Protein AF-A0A7X6Z375-F1 (afdb_monomer_lite)

Radius of gyration: 17.48 Å; chains: 1; bounding box: 48×24×53 Å

Structure (mmCIF, N/CA/C/O backbone):
data_AF-A0A7X6Z375-F1
#
_entry.id   AF-A0A7X6Z375-F1
#
loop_
_atom_site.group_PDB
_atom_site.id
_atom_site.type_symbol
_atom_site.label_atom_id
_atom_site.label_alt_id
_atom_site.label_comp_id
_atom_site.label_asym_id
_atom_site.label_entity_id
_atom_site.label_seq_id
_atom_site.pdbx_PDB_ins_code
_atom_site.Cartn_x
_atom_site.Cartn_y
_atom_site.Cartn_z
_atom_site.occupancy
_atom_site.B_iso_or_equiv
_atom_site.auth_seq_id
_atom_site.auth_comp_id
_atom_site.auth_asym_id
_atom_site.auth_atom_id
_atom_site.pdbx_PDB_model_num
ATOM 1 N N . MET A 1 1 ? -24.474 5.995 15.212 1.00 59.81 1 MET A N 1
ATOM 2 C CA . MET A 1 1 ? -23.242 5.516 15.889 1.00 59.81 1 MET A CA 1
ATOM 3 C C . MET A 1 1 ? -22.276 4.821 14.920 1.00 59.81 1 MET A C 1
ATOM 5 O O . MET A 1 1 ? -21.100 5.156 14.959 1.00 59.81 1 MET A O 1
ATOM 9 N N . MET A 1 2 ? -22.749 3.953 14.006 1.00 62.31 2 MET A N 1
ATOM 10 C CA . MET A 1 2 ? -21.918 3.334 12.947 1.00 62.31 2 MET A CA 1
ATOM 11 C C . MET A 1 2 ? -21.184 4.349 12.057 1.00 62.31 2 MET A C 1
ATOM 13 O O . MET A 1 2 ? -19.976 4.243 11.913 1.00 62.31 2 MET A O 1
ATOM 17 N N . ILE A 1 3 ? -21.865 5.391 11.561 1.00 68.62 3 ILE A N 1
ATOM 18 C CA . ILE A 1 3 ? -21.264 6.395 10.653 1.00 68.62 3 ILE A CA 1
ATOM 19 C C . ILE A 1 3 ? -20.006 7.053 11.254 1.00 68.62 3 ILE A C 1
ATOM 21 O O . ILE A 1 3 ? -18.997 7.201 10.571 1.00 68.62 3 ILE A O 1
ATOM 25 N N . LYS A 1 4 ? -20.023 7.389 12.554 1.00 72.31 4 LYS A N 1
ATOM 26 C CA . LYS A 1 4 ? -18.857 7.975 13.243 1.00 72.31 4 LYS A CA 1
ATOM 27 C C . LYS A 1 4 ? -17.687 6.986 13.342 1.00 72.31 4 LYS A C 1
ATOM 29 O O . LYS A 1 4 ? -16.537 7.388 13.190 1.00 72.31 4 LYS A O 1
ATOM 34 N N . LYS A 1 5 ? -17.9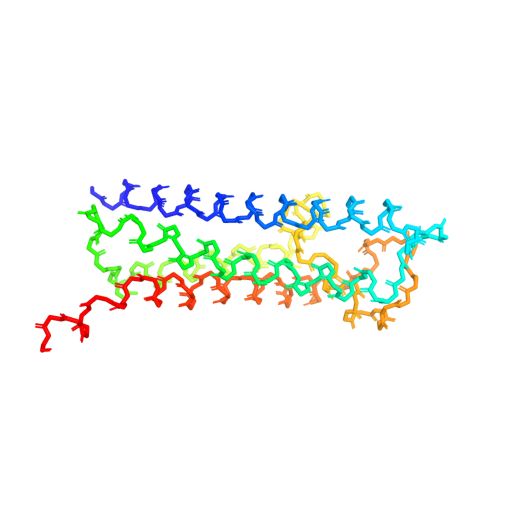72 5.698 13.569 1.00 70.56 5 LYS A N 1
ATOM 35 C CA . LYS A 1 5 ? -16.949 4.641 13.635 1.00 70.56 5 LYS A CA 1
ATOM 36 C C . LYS A 1 5 ? -16.324 4.381 12.266 1.00 70.56 5 LYS A C 1
ATOM 38 O O . LYS A 1 5 ? -15.102 4.354 12.166 1.00 70.56 5 LYS A O 1
ATOM 43 N N . THR A 1 6 ? -17.148 4.266 11.225 1.00 71.12 6 THR A N 1
ATOM 44 C CA . THR A 1 6 ? -16.693 4.095 9.839 1.00 71.12 6 THR A CA 1
ATOM 45 C C . THR A 1 6 ? -15.859 5.290 9.383 1.00 71.12 6 THR A C 1
ATOM 47 O O . THR A 1 6 ? -14.773 5.099 8.850 1.00 71.12 6 THR A O 1
ATOM 50 N N . GLY A 1 7 ? -16.298 6.520 9.677 1.00 75.25 7 GLY A N 1
ATOM 51 C CA . GLY A 1 7 ? -15.524 7.729 9.379 1.00 75.25 7 GLY A CA 1
ATOM 52 C C . GLY A 1 7 ? -14.178 7.776 10.111 1.00 75.25 7 GLY A C 1
ATOM 53 O O . GLY A 1 7 ? -13.158 8.082 9.505 1.00 75.25 7 GLY A O 1
ATOM 54 N N . SER A 1 8 ? -14.141 7.401 11.395 1.00 80.00 8 SER A N 1
ATOM 55 C CA . SER A 1 8 ? -12.889 7.314 12.164 1.00 80.00 8 SER A CA 1
ATOM 56 C C . SER A 1 8 ? -11.926 6.267 11.595 1.00 80.00 8 SER A C 1
ATOM 58 O O . SER A 1 8 ? -10.723 6.515 11.520 1.00 80.00 8 SER A O 1
ATOM 60 N N . PHE A 1 9 ? -12.443 5.114 11.164 1.00 77.88 9 PHE A N 1
ATOM 61 C CA . PHE A 1 9 ? -11.644 4.087 10.499 1.00 77.88 9 PHE A CA 1
ATOM 62 C C . PHE A 1 9 ? -11.062 4.608 9.181 1.00 77.88 9 PHE A C 1
ATOM 64 O O . PHE A 1 9 ? -9.859 4.503 8.965 1.00 77.88 9 PHE A O 1
ATOM 71 N N . LEU A 1 10 ? -11.896 5.214 8.333 1.00 81.00 10 LEU A N 1
ATOM 72 C CA . LEU A 1 10 ? -11.496 5.720 7.020 1.00 81.00 10 LEU A CA 1
ATOM 73 C C . LEU A 1 10 ? -10.451 6.839 7.140 1.00 81.00 10 LEU A C 1
ATOM 75 O O . LEU A 1 10 ? -9.456 6.838 6.423 1.00 81.00 10 LEU A O 1
ATOM 79 N N . MET A 1 11 ? -10.597 7.726 8.128 1.00 84.88 11 MET A N 1
ATOM 80 C CA . MET A 1 11 ? -9.574 8.728 8.447 1.00 84.88 11 MET A CA 1
ATOM 81 C C . MET A 1 11 ? -8.245 8.095 8.872 1.00 84.88 11 MET A C 1
ATOM 83 O O . MET A 1 11 ? -7.186 8.569 8.468 1.00 84.88 11 MET A O 1
ATOM 87 N N . ARG A 1 12 ? -8.271 7.015 9.665 1.00 85.94 12 ARG A N 1
ATOM 88 C CA . ARG A 1 12 ? -7.044 6.290 10.029 1.00 85.94 12 ARG A CA 1
ATOM 89 C C . ARG A 1 12 ? -6.429 5.586 8.836 1.00 85.94 12 ARG A C 1
ATOM 91 O O . ARG A 1 12 ? -5.215 5.618 8.723 1.00 85.94 12 ARG A O 1
ATOM 98 N N . TYR A 1 13 ? -7.238 4.999 7.960 1.00 84.62 13 TYR A N 1
ATOM 99 C CA . TYR A 1 13 ? -6.767 4.404 6.713 1.00 84.62 13 TYR A CA 1
ATOM 100 C C . TYR A 1 13 ? -5.997 5.431 5.876 1.00 84.62 13 TYR A C 1
ATOM 102 O O . TYR A 1 13 ? -4.827 5.219 5.576 1.00 84.62 13 TYR A O 1
ATOM 110 N N . ILE A 1 14 ? -6.590 6.603 5.626 1.00 86.12 14 ILE A N 1
ATOM 111 C CA . ILE A 1 14 ? -5.918 7.701 4.913 1.00 86.12 14 ILE A CA 1
ATOM 112 C C . ILE A 1 14 ? -4.621 8.111 5.628 1.00 86.12 14 ILE A C 1
ATOM 114 O O . ILE A 1 14 ? -3.588 8.294 4.986 1.00 86.12 14 ILE A O 1
ATOM 118 N N . LEU A 1 15 ? -4.644 8.220 6.960 1.00 89.88 15 LEU A N 1
ATOM 119 C CA . LEU A 1 15 ? -3.463 8.584 7.743 1.00 89.88 15 LEU A CA 1
ATOM 120 C C . LEU A 1 15 ? -2.351 7.521 7.669 1.00 89.88 15 LEU A C 1
ATOM 122 O O . LEU A 1 15 ? -1.178 7.880 7.622 1.00 89.88 15 LEU A O 1
ATOM 126 N N . ILE A 1 16 ? -2.698 6.231 7.630 1.00 90.75 16 ILE A N 1
ATOM 127 C CA . ILE A 1 16 ? -1.752 5.121 7.443 1.00 90.75 16 ILE A CA 1
ATOM 128 C C . ILE A 1 16 ? -1.041 5.268 6.099 1.00 90.75 16 ILE A C 1
ATOM 130 O O . ILE A 1 16 ? 0.190 5.236 6.060 1.00 90.75 16 ILE A O 1
ATOM 134 N N . LEU A 1 17 ? -1.800 5.485 5.021 1.00 89.50 17 LEU A N 1
ATOM 135 C CA . LEU A 1 17 ? -1.237 5.670 3.682 1.00 89.50 17 LEU A CA 1
ATOM 136 C C . LEU A 1 17 ? -0.349 6.913 3.613 1.00 89.50 17 LEU A C 1
ATOM 138 O O . LEU A 1 17 ? 0.730 6.874 3.024 1.00 89.50 17 LEU A O 1
ATOM 142 N N . PHE A 1 18 ? -0.759 7.994 4.277 1.00 90.00 18 PHE A N 1
ATOM 143 C CA . PHE A 1 18 ? 0.038 9.211 4.373 1.00 90.00 18 PHE A CA 1
ATOM 144 C C . PHE A 1 18 ? 1.372 8.977 5.100 1.00 90.00 18 PHE A C 1
ATOM 146 O O . PHE A 1 18 ? 2.422 9.370 4.594 1.00 90.00 18 PHE A O 1
ATOM 153 N N . ILE A 1 19 ? 1.366 8.284 6.247 1.00 92.00 19 ILE A N 1
ATOM 154 C CA . ILE A 1 19 ? 2.593 7.932 6.985 1.00 92.00 19 ILE A CA 1
ATOM 155 C C . ILE A 1 19 ? 3.506 7.045 6.133 1.00 92.00 19 ILE A C 1
ATOM 157 O O . ILE A 1 19 ? 4.716 7.273 6.090 1.00 92.00 19 ILE A O 1
ATOM 161 N N . ALA A 1 20 ? 2.943 6.058 5.433 1.00 91.88 20 ALA A N 1
ATOM 162 C CA . ALA A 1 20 ? 3.710 5.182 4.556 1.00 91.88 20 ALA A CA 1
ATOM 163 C C . ALA A 1 20 ? 4.351 5.949 3.390 1.00 91.88 20 ALA A C 1
ATOM 165 O O . ALA A 1 20 ? 5.535 5.758 3.113 1.00 91.88 20 ALA A O 1
ATOM 166 N N . GLY A 1 21 ? 3.612 6.873 2.766 1.00 88.69 21 GLY A N 1
ATOM 167 C CA . GLY A 1 21 ? 4.134 7.758 1.723 1.00 88.69 21 GLY A CA 1
ATOM 168 C C . GLY A 1 21 ? 5.241 8.696 2.218 1.00 88.69 21 GLY A C 1
ATOM 169 O O . GLY A 1 21 ? 6.228 8.921 1.521 1.00 88.69 21 GLY A O 1
ATOM 170 N N . LEU A 1 22 ? 5.132 9.208 3.447 1.00 91.75 22 LEU A N 1
ATOM 171 C CA . LEU A 1 22 ? 6.208 9.993 4.057 1.00 91.75 22 LEU A CA 1
ATOM 172 C C . LEU A 1 22 ? 7.454 9.144 4.331 1.00 91.75 22 LEU A C 1
ATOM 174 O O . LEU A 1 22 ? 8.567 9.594 4.063 1.00 91.75 22 LEU A O 1
ATOM 178 N N . ALA A 1 23 ? 7.288 7.918 4.833 1.00 92.81 23 ALA A N 1
ATOM 179 C CA . ALA A 1 23 ? 8.402 7.014 5.114 1.00 92.81 23 ALA A CA 1
ATOM 180 C C . ALA A 1 23 ? 9.177 6.643 3.839 1.00 92.81 23 ALA A C 1
ATOM 182 O O . ALA A 1 23 ? 10.410 6.687 3.827 1.00 92.81 23 ALA A O 1
ATOM 183 N N . THR A 1 24 ? 8.475 6.338 2.745 1.00 90.19 24 THR A N 1
ATOM 184 C CA . THR A 1 24 ? 9.113 6.075 1.446 1.00 90.19 24 THR A CA 1
ATOM 185 C C . THR A 1 24 ? 9.747 7.330 0.853 1.00 90.19 24 THR A C 1
ATOM 187 O O . THR A 1 24 ? 10.847 7.254 0.305 1.00 90.19 24 THR A O 1
ATOM 190 N N . GLY A 1 25 ? 9.115 8.497 1.012 1.00 87.50 25 GLY A N 1
ATOM 191 C CA . GLY A 1 25 ? 9.682 9.788 0.620 1.00 87.50 25 GLY A CA 1
ATOM 192 C C . GLY A 1 25 ? 11.000 10.096 1.338 1.00 87.50 25 GLY A C 1
ATOM 193 O O . GLY A 1 25 ? 11.983 10.471 0.693 1.00 87.50 25 GLY A O 1
ATOM 194 N N . LEU A 1 26 ? 11.050 9.865 2.653 1.00 91.69 26 LEU A N 1
ATOM 195 C CA . LEU A 1 26 ? 12.262 10.006 3.465 1.00 91.69 26 LEU A CA 1
ATOM 196 C C . LEU A 1 26 ? 13.352 9.021 3.037 1.00 91.69 26 LEU A C 1
ATOM 198 O O . LEU A 1 26 ? 14.499 9.431 2.865 1.00 91.69 26 LEU A O 1
ATOM 202 N N . LEU A 1 27 ? 13.012 7.750 2.803 1.00 91.44 27 LEU A N 1
ATOM 203 C CA . LEU A 1 27 ? 13.975 6.776 2.287 1.00 91.44 27 LEU A CA 1
ATOM 204 C C . LEU A 1 27 ? 14.540 7.217 0.930 1.00 91.44 27 LEU A C 1
ATOM 206 O O . LEU A 1 27 ? 15.753 7.204 0.737 1.00 91.44 27 LEU A O 1
ATOM 210 N N . SER A 1 28 ? 13.682 7.644 0.002 1.00 88.31 28 SER A N 1
ATOM 211 C CA . SER A 1 28 ? 14.102 8.159 -1.306 1.00 88.31 28 SER A CA 1
ATOM 212 C C . SER A 1 28 ? 15.058 9.347 -1.160 1.00 88.31 28 SER A C 1
ATOM 214 O O . SER A 1 28 ? 16.065 9.418 -1.864 1.00 88.31 28 SER A O 1
ATOM 216 N N . LEU A 1 29 ? 14.795 10.261 -0.220 1.00 90.50 29 LEU A N 1
ATOM 217 C CA . LEU A 1 29 ? 15.700 11.371 0.076 1.00 90.50 29 LEU A CA 1
ATOM 218 C C . LEU A 1 29 ? 17.064 10.865 0.571 1.00 90.50 29 LEU A C 1
ATOM 220 O O . LEU A 1 29 ? 18.092 11.294 0.049 1.00 90.50 29 LEU A O 1
ATOM 224 N N . ILE A 1 30 ? 17.080 9.917 1.514 1.00 90.38 30 ILE A N 1
ATOM 225 C CA . ILE A 1 30 ? 18.312 9.305 2.037 1.00 90.38 30 ILE A CA 1
ATOM 226 C C . ILE A 1 30 ? 19.111 8.653 0.904 1.00 90.38 30 ILE A C 1
ATOM 228 O O . ILE A 1 30 ? 20.304 8.914 0.778 1.00 90.38 30 ILE A O 1
ATOM 232 N N . LEU A 1 31 ? 18.460 7.856 0.050 1.00 88.88 31 LEU A N 1
ATOM 233 C CA . LEU A 1 31 ? 19.099 7.161 -1.074 1.00 88.88 31 LEU A CA 1
ATOM 234 C C . LEU A 1 31 ? 19.649 8.116 -2.143 1.00 88.88 31 LEU A C 1
ATOM 236 O O . LEU A 1 31 ? 20.632 7.799 -2.817 1.00 88.88 31 LEU A O 1
ATOM 240 N N . LYS A 1 32 ? 19.020 9.282 -2.322 1.00 87.50 32 LYS A N 1
ATOM 241 C CA . LYS A 1 32 ? 19.527 10.341 -3.205 1.00 87.50 32 LYS A CA 1
ATOM 242 C C . LYS A 1 32 ? 20.753 11.021 -2.605 1.00 87.50 32 LYS A C 1
ATOM 244 O O . LYS A 1 32 ? 21.757 11.173 -3.297 1.00 87.50 32 LYS A O 1
ATOM 249 N N . VAL A 1 33 ? 20.708 11.373 -1.319 1.00 90.75 33 VAL A N 1
ATOM 250 C CA . VAL A 1 33 ? 21.840 11.995 -0.607 1.00 90.75 33 VAL A CA 1
ATOM 251 C C . VAL A 1 33 ? 23.040 11.048 -0.537 1.00 90.75 33 VAL A C 1
ATOM 253 O O . VAL A 1 33 ? 24.171 11.475 -0.756 1.00 90.75 33 VAL A O 1
ATOM 256 N N . SER A 1 34 ? 22.804 9.752 -0.321 1.00 88.31 34 SER A N 1
ATOM 257 C CA . SER A 1 34 ? 23.848 8.722 -0.310 1.00 88.31 34 SER A CA 1
ATOM 258 C C . SER A 1 34 ? 24.351 8.324 -1.701 1.00 88.31 34 SER A C 1
ATOM 260 O O . SER A 1 34 ? 25.203 7.446 -1.806 1.00 88.31 34 SER A O 1
ATOM 262 N N . ARG A 1 35 ? 23.856 8.968 -2.771 1.00 86.75 35 ARG A N 1
ATOM 263 C CA . ARG A 1 35 ? 24.252 8.716 -4.166 1.00 86.75 35 ARG A CA 1
ATOM 264 C C . ARG A 1 35 ? 24.008 7.276 -4.646 1.00 86.75 35 ARG A C 1
ATOM 266 O O . ARG A 1 35 ? 24.608 6.834 -5.620 1.00 86.75 35 ARG A O 1
ATOM 273 N N . VAL A 1 36 ? 23.073 6.555 -4.030 1.00 81.12 36 VAL A N 1
ATOM 274 C CA . VAL A 1 36 ? 22.693 5.194 -4.455 1.00 81.12 36 VAL A CA 1
ATOM 275 C C . VAL A 1 36 ? 21.843 5.212 -5.736 1.00 81.12 36 VAL A C 1
ATOM 277 O O . VAL A 1 36 ? 21.792 4.225 -6.463 1.00 81.12 36 VAL A O 1
ATOM 280 N N . THR A 1 37 ? 21.195 6.340 -6.042 1.00 78.19 37 THR A N 1
ATOM 281 C CA . THR A 1 37 ? 20.256 6.505 -7.175 1.00 78.19 37 THR A CA 1
ATOM 282 C C . THR A 1 37 ? 20.739 7.507 -8.233 1.00 78.19 37 THR A C 1
ATOM 284 O O . THR A 1 37 ? 19.937 8.124 -8.930 1.00 78.19 37 THR A O 1
ATOM 287 N N . VAL A 1 38 ? 22.058 7.700 -8.371 1.00 69.31 38 VAL A N 1
ATOM 288 C CA . VAL A 1 38 ? 22.644 8.738 -9.254 1.00 69.31 38 VAL A CA 1
ATOM 289 C C . VAL A 1 38 ? 22.289 8.547 -10.732 1.00 69.31 38 VAL A C 1
ATOM 291 O O . VAL A 1 38 ? 22.169 9.531 -11.453 1.00 69.31 38 VAL A O 1
ATOM 294 N N . GLN A 1 39 ? 22.089 7.306 -11.180 1.00 75.19 39 GLN A N 1
ATOM 295 C CA . GLN A 1 39 ? 21.743 6.970 -12.570 1.00 75.19 39 GLN A CA 1
ATOM 296 C C . GLN A 1 39 ? 20.277 6.529 -12.735 1.00 75.19 39 GLN A C 1
ATOM 298 O O . GLN A 1 39 ? 19.907 5.987 -13.771 1.00 75.19 39 GLN A O 1
ATOM 303 N N . GLY A 1 40 ? 19.437 6.757 -11.719 1.00 74.69 40 GLY A N 1
ATOM 304 C CA . GLY A 1 40 ? 18.050 6.293 -11.676 1.00 74.69 40 GLY A CA 1
ATOM 305 C C . GLY A 1 40 ? 17.789 5.256 -10.575 1.00 74.69 40 GLY A C 1
ATOM 306 O O . GLY A 1 40 ? 18.672 4.973 -9.757 1.00 74.69 40 GLY A O 1
ATOM 307 N N . PRO A 1 41 ? 16.557 4.720 -10.498 1.00 77.31 41 PRO A N 1
ATOM 308 C CA . PRO A 1 41 ? 16.206 3.696 -9.524 1.00 77.31 41 PRO A CA 1
ATOM 309 C C . PRO A 1 41 ? 16.948 2.388 -9.827 1.00 77.31 41 PRO A C 1
ATOM 311 O O . PRO A 1 41 ? 16.855 1.835 -10.918 1.00 77.31 41 PRO A O 1
ATOM 314 N N . THR A 1 42 ? 17.673 1.878 -8.837 1.00 84.88 42 THR A N 1
ATOM 315 C CA . THR A 1 42 ? 18.299 0.554 -8.866 1.00 84.88 42 THR A CA 1
ATOM 316 C C . THR A 1 42 ? 17.331 -0.505 -8.332 1.00 84.88 42 THR A C 1
ATOM 318 O O . THR A 1 42 ? 16.354 -0.194 -7.637 1.00 84.88 42 THR A O 1
ATOM 321 N N . THR A 1 43 ? 17.613 -1.785 -8.588 1.00 84.19 43 THR A N 1
ATOM 322 C CA . THR A 1 43 ? 16.859 -2.901 -7.988 1.00 84.19 43 THR A CA 1
ATOM 323 C C . THR A 1 43 ? 16.846 -2.790 -6.462 1.00 84.19 43 THR A C 1
ATOM 325 O O . THR A 1 43 ? 15.799 -2.941 -5.840 1.00 84.19 43 THR A O 1
ATOM 328 N N . PHE A 1 44 ? 17.981 -2.415 -5.857 1.00 85.75 44 PHE A N 1
ATOM 329 C CA . PHE A 1 44 ? 18.087 -2.189 -4.416 1.00 85.75 44 PHE A CA 1
ATOM 330 C C . PHE A 1 44 ? 17.198 -1.036 -3.928 1.00 85.75 44 PHE A C 1
ATOM 332 O O . PHE A 1 44 ? 16.469 -1.200 -2.948 1.00 85.75 44 PHE A O 1
ATOM 339 N N . SER A 1 45 ? 17.201 0.122 -4.602 1.00 86.00 45 SER A N 1
ATOM 340 C CA . SER A 1 45 ? 16.336 1.243 -4.202 1.00 86.00 45 SER A CA 1
ATOM 341 C C . SER A 1 45 ? 14.849 0.921 -4.366 1.00 86.00 45 SER A C 1
ATOM 343 O O . SER A 1 45 ? 14.032 1.338 -3.554 1.00 86.00 45 SER A O 1
ATOM 345 N N . THR A 1 46 ? 14.501 0.144 -5.394 1.00 86.50 46 THR A N 1
ATOM 346 C CA . THR A 1 46 ? 13.122 -0.294 -5.643 1.00 86.50 46 THR A CA 1
ATOM 347 C C . THR A 1 46 ? 12.655 -1.251 -4.550 1.00 86.50 46 THR A C 1
ATOM 349 O O . THR A 1 46 ? 11.615 -1.030 -3.933 1.00 86.50 46 THR A O 1
ATOM 352 N N . LEU A 1 47 ? 13.457 -2.277 -4.252 1.00 89.00 47 LEU A N 1
ATOM 353 C CA . LEU A 1 47 ? 13.125 -3.285 -3.250 1.00 89.00 47 LEU A CA 1
ATOM 354 C C . LEU A 1 47 ? 13.053 -2.679 -1.842 1.00 89.00 47 LEU A C 1
ATOM 356 O O . LEU A 1 47 ? 12.110 -2.946 -1.103 1.00 89.00 47 LEU A O 1
ATOM 360 N N . SER A 1 48 ? 14.006 -1.812 -1.487 1.00 89.75 48 SER A N 1
ATOM 361 C CA . SER A 1 48 ? 13.977 -1.092 -0.208 1.00 89.75 48 SER A CA 1
ATOM 362 C C . SER A 1 48 ? 12.766 -0.163 -0.103 1.00 89.75 48 SER A C 1
ATOM 364 O O . SER A 1 48 ? 12.117 -0.151 0.937 1.00 89.75 48 SER A O 1
ATOM 366 N N . GLY A 1 49 ? 12.386 0.526 -1.184 1.00 89.00 49 GLY A N 1
ATOM 367 C CA . GLY A 1 49 ? 11.155 1.315 -1.249 1.00 89.00 49 GLY A CA 1
ATOM 368 C C . GLY A 1 49 ? 9.895 0.488 -0.983 1.00 89.00 49 GLY A C 1
ATOM 369 O O . GLY A 1 49 ? 9.094 0.863 -0.127 1.00 89.00 49 GLY A O 1
ATOM 370 N N . ILE A 1 50 ? 9.749 -0.658 -1.659 1.00 90.56 50 ILE A N 1
ATOM 371 C CA . ILE A 1 50 ? 8.633 -1.599 -1.456 1.00 90.56 50 ILE A CA 1
ATOM 372 C C . ILE A 1 50 ? 8.591 -2.067 0.001 1.00 90.56 50 ILE A C 1
ATOM 374 O O . ILE A 1 50 ? 7.558 -1.972 0.661 1.00 90.56 50 ILE A O 1
ATOM 378 N N . ILE A 1 51 ? 9.722 -2.545 0.523 1.00 92.69 51 ILE A N 1
ATOM 379 C CA . ILE A 1 51 ? 9.815 -3.061 1.891 1.00 92.69 51 ILE A CA 1
ATOM 380 C C . ILE A 1 51 ? 9.445 -1.972 2.900 1.00 92.69 51 ILE A C 1
ATOM 382 O O . ILE A 1 51 ? 8.613 -2.201 3.778 1.00 92.69 51 ILE A O 1
ATOM 386 N N . THR A 1 52 ? 10.019 -0.776 2.765 1.00 93.69 52 THR A N 1
ATOM 387 C CA . THR A 1 52 ? 9.727 0.352 3.652 1.00 93.69 52 THR A CA 1
ATOM 388 C C . THR A 1 52 ? 8.262 0.758 3.584 1.00 93.69 52 THR A C 1
ATOM 390 O O . THR A 1 52 ? 7.684 1.028 4.635 1.00 93.69 52 THR A O 1
ATOM 393 N N . TYR A 1 53 ? 7.642 0.740 2.402 1.00 93.19 53 TYR A N 1
ATOM 394 C CA . TYR A 1 53 ? 6.218 1.030 2.255 1.00 93.19 53 TYR A CA 1
ATOM 395 C C . TYR A 1 53 ? 5.357 0.071 3.085 1.00 93.19 53 TYR A C 1
ATOM 397 O O . TYR A 1 53 ? 4.649 0.507 3.992 1.00 93.19 53 TYR A O 1
ATOM 405 N N . TYR A 1 54 ? 5.466 -1.241 2.850 1.00 93.00 54 TYR A N 1
ATOM 406 C CA . TYR A 1 54 ? 4.626 -2.227 3.539 1.00 93.00 54 TYR A CA 1
ATOM 407 C C . TYR A 1 54 ? 4.946 -2.344 5.035 1.00 93.00 54 TYR A C 1
ATOM 409 O O . TYR A 1 54 ? 4.034 -2.546 5.843 1.00 93.00 54 TYR A O 1
ATOM 417 N N . MET A 1 55 ? 6.210 -2.158 5.439 1.00 93.50 55 MET A N 1
ATOM 418 C CA . MET A 1 55 ? 6.566 -2.050 6.858 1.00 93.50 55 MET A CA 1
ATOM 419 C C . MET A 1 55 ? 5.908 -0.828 7.502 1.00 93.50 55 MET A C 1
ATOM 421 O O . MET A 1 55 ? 5.327 -0.950 8.580 1.00 93.50 55 MET A O 1
ATOM 425 N N . ALA A 1 56 ? 5.951 0.333 6.844 1.00 93.88 56 ALA A N 1
ATOM 426 C CA . ALA A 1 56 ? 5.344 1.553 7.359 1.00 93.88 56 ALA A CA 1
ATOM 427 C C . ALA A 1 56 ? 3.816 1.435 7.437 1.00 93.88 56 ALA A C 1
ATOM 429 O O . ALA A 1 56 ? 3.251 1.773 8.476 1.00 93.88 56 ALA A O 1
ATOM 430 N N . VAL A 1 57 ? 3.156 0.874 6.413 1.00 93.12 57 VAL A N 1
ATOM 431 C CA . VAL A 1 57 ? 1.714 0.559 6.444 1.00 93.12 57 V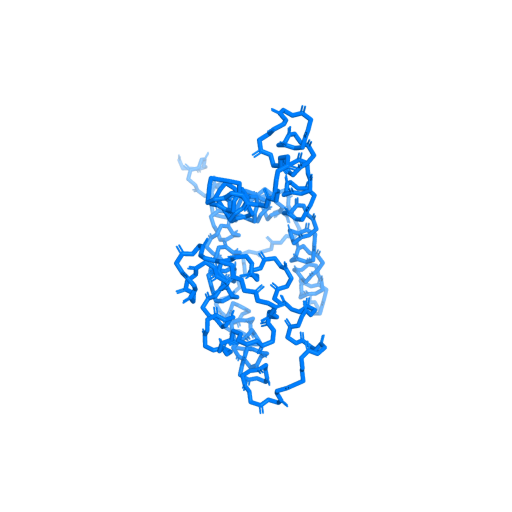AL A CA 1
ATOM 432 C C . VAL A 1 57 ? 1.392 -0.333 7.641 1.00 93.12 57 VAL A C 1
ATOM 434 O O . VAL A 1 57 ? 0.491 -0.023 8.422 1.00 93.12 57 VAL A O 1
ATOM 437 N N . SER A 1 58 ? 2.153 -1.410 7.837 1.00 93.50 58 SER A N 1
ATOM 438 C CA . SER A 1 58 ? 1.944 -2.371 8.926 1.00 93.50 58 SER A CA 1
ATOM 439 C C . SER A 1 58 ? 2.121 -1.732 10.309 1.00 93.50 58 SER A C 1
ATOM 441 O O . SER A 1 58 ? 1.255 -1.856 11.179 1.00 93.50 58 SER A O 1
ATOM 443 N N . MET A 1 59 ? 3.213 -0.988 10.515 1.00 92.81 59 MET A N 1
ATOM 444 C CA . MET A 1 59 ? 3.500 -0.307 11.782 1.00 92.81 59 MET A CA 1
ATOM 445 C C . MET A 1 59 ? 2.481 0.799 12.072 1.00 92.81 59 MET A C 1
ATOM 447 O O . MET A 1 59 ? 1.943 0.855 13.179 1.00 92.81 59 MET A O 1
ATOM 451 N N . ALA A 1 60 ? 2.172 1.651 11.092 1.00 92.00 60 ALA A N 1
ATOM 452 C CA . ALA A 1 60 ? 1.194 2.724 11.247 1.00 92.00 60 ALA A CA 1
ATOM 453 C C . ALA A 1 60 ? -0.200 2.164 11.555 1.00 92.00 60 ALA A C 1
ATOM 455 O O . ALA A 1 60 ? -0.857 2.644 12.481 1.00 92.00 60 ALA A O 1
ATOM 456 N N . SER A 1 61 ? -0.615 1.100 10.859 1.00 89.69 61 SER A N 1
ATOM 457 C CA . SER A 1 61 ? -1.878 0.399 11.124 1.00 89.69 61 SER A CA 1
ATOM 458 C C . SER A 1 61 ? -1.940 -0.110 12.555 1.00 89.69 61 SER A C 1
ATOM 460 O O . SER A 1 61 ? -2.902 0.146 13.278 1.00 89.69 61 SER A O 1
ATOM 462 N N . PHE A 1 62 ? -0.883 -0.775 13.008 1.00 88.88 62 PHE A N 1
ATOM 463 C CA . PHE A 1 62 ? -0.810 -1.263 14.374 1.00 88.88 62 PHE A CA 1
ATOM 464 C C . PHE A 1 62 ? -0.895 -0.127 15.407 1.00 88.88 62 PHE A C 1
ATOM 466 O O . PHE A 1 62 ? -1.721 -0.187 16.322 1.00 88.88 62 PHE A O 1
ATOM 473 N N . PHE A 1 63 ? -0.080 0.925 15.274 1.00 88.00 63 PHE A N 1
ATOM 474 C CA . PHE A 1 63 ? -0.008 1.998 16.271 1.00 88.00 63 PHE A CA 1
ATOM 475 C C . PHE A 1 63 ? -1.257 2.880 16.297 1.00 88.00 63 PHE A C 1
ATOM 477 O O . PHE A 1 63 ? -1.769 3.159 17.383 1.00 88.00 63 PHE A O 1
ATOM 484 N N . LEU A 1 64 ? -1.799 3.272 15.141 1.00 87.50 64 LEU A N 1
ATOM 485 C CA . LEU A 1 64 ? -2.991 4.123 15.075 1.00 87.50 64 LEU A CA 1
ATOM 486 C C . LEU A 1 64 ? -4.222 3.424 15.653 1.00 87.50 64 LEU A C 1
ATOM 488 O O . LEU A 1 64 ? -5.005 4.037 16.385 1.00 87.50 64 LEU A O 1
ATOM 492 N N . PHE A 1 65 ? -4.377 2.124 15.395 1.00 83.56 65 PHE A N 1
ATOM 493 C CA . PHE A 1 65 ? -5.462 1.345 15.987 1.00 83.56 65 PHE A CA 1
ATOM 494 C C . PHE A 1 65 ? -5.216 0.994 17.456 1.00 83.56 65 PHE A C 1
ATOM 496 O O . PHE A 1 65 ? -6.172 0.941 18.228 1.00 83.56 65 PHE A O 1
ATOM 503 N N . LYS A 1 66 ? -3.956 0.864 17.889 1.00 83.06 66 LYS A N 1
ATOM 504 C CA . LYS A 1 66 ? -3.601 0.721 19.308 1.00 83.06 66 LYS A CA 1
ATOM 505 C C . LYS A 1 66 ? -3.896 1.990 20.118 1.00 83.06 66 LYS A C 1
ATOM 507 O O . LYS A 1 66 ? -4.432 1.876 21.219 1.00 83.06 66 LYS A O 1
ATOM 512 N N . MET A 1 67 ? -3.560 3.177 19.606 1.00 81.31 67 MET A N 1
ATOM 513 C CA . MET A 1 67 ? -3.769 4.459 20.303 1.00 81.31 67 MET A CA 1
ATOM 514 C C . MET A 1 67 ? -5.252 4.813 20.414 1.00 81.31 67 MET A C 1
ATOM 516 O O . MET A 1 67 ? -5.721 5.248 21.463 1.00 81.31 67 MET A O 1
ATOM 520 N N . GLY A 1 68 ? -6.020 4.551 19.362 1.00 70.56 68 GLY A N 1
ATOM 521 C CA . GLY A 1 68 ? -7.435 4.885 19.305 1.00 70.56 68 GLY A CA 1
ATOM 522 C C . GLY A 1 68 ? -8.396 3.912 19.997 1.00 70.56 68 GLY A C 1
ATOM 523 O O . GLY A 1 68 ? -9.603 3.991 19.770 1.00 70.56 68 GLY A O 1
ATOM 524 N N . ARG A 1 69 ? -7.871 3.002 20.826 1.00 65.38 69 ARG A N 1
ATOM 525 C CA . ARG A 1 69 ? -8.614 1.967 21.564 1.00 65.38 69 ARG A CA 1
ATOM 526 C C . ARG A 1 69 ? -9.570 2.490 22.633 1.00 65.38 69 ARG A C 1
ATOM 528 O O . ARG A 1 69 ? -10.523 1.792 22.956 1.00 65.38 69 ARG A O 1
ATOM 535 N N . ARG A 1 70 ? -9.314 3.662 23.230 1.00 57.94 70 ARG A N 1
ATOM 536 C CA . ARG A 1 70 ? -10.161 4.183 24.326 1.00 57.94 70 ARG A CA 1
ATOM 537 C C . ARG A 1 70 ? -11.588 4.505 23.875 1.00 57.94 70 ARG A C 1
ATOM 539 O O . ARG A 1 70 ? -12.496 4.445 24.691 1.00 57.94 70 ARG A O 1
ATOM 546 N N . GLU A 1 71 ? -11.779 4.796 22.591 1.00 56.38 71 GLU A N 1
ATOM 547 C CA . GLU A 1 71 ? -13.068 5.204 22.018 1.00 56.38 71 GLU A CA 1
ATOM 548 C C . GLU A 1 71 ? -13.709 4.124 21.132 1.00 56.38 71 GLU A C 1
ATOM 550 O O . GLU A 1 71 ? -14.828 4.290 20.644 1.00 56.38 71 GLU A O 1
ATOM 555 N N . GLN A 1 72 ? -13.012 3.009 20.895 1.00 59.62 72 GLN A N 1
ATOM 556 C CA . GLN A 1 72 ? -13.419 1.999 19.923 1.00 59.62 72 GLN A CA 1
ATOM 557 C C . GLN A 1 72 ? -13.637 0.646 20.596 1.00 59.62 72 GLN A C 1
ATOM 559 O O . GLN A 1 72 ? -12.696 -0.024 21.018 1.00 59.62 72 GLN A O 1
ATOM 564 N N . HIS A 1 73 ? -14.903 0.220 20.638 1.00 58.62 73 HIS A N 1
ATOM 565 C CA . HIS A 1 73 ? -15.229 -1.193 20.809 1.00 58.62 73 HIS A CA 1
ATOM 566 C C . HIS A 1 73 ? -14.540 -2.014 19.708 1.00 58.62 73 HIS A C 1
ATOM 568 O O . HIS A 1 73 ? -14.419 -1.512 18.586 1.00 58.62 73 HIS A O 1
ATOM 574 N N . PRO A 1 74 ? -14.109 -3.255 20.002 1.00 63.28 74 PRO A N 1
ATOM 575 C CA . PRO A 1 74 ? -13.594 -4.149 18.974 1.00 63.28 74 PRO A CA 1
ATOM 576 C C . PRO A 1 74 ? -14.597 -4.215 17.820 1.00 63.28 74 PRO A C 1
ATOM 578 O O . PRO A 1 74 ? -15.799 -4.357 18.061 1.00 63.28 74 PRO A O 1
ATOM 581 N N . PHE A 1 75 ? -14.103 -4.053 16.590 1.00 63.34 75 PHE A N 1
ATOM 582 C CA . PHE A 1 75 ? -14.949 -4.129 15.405 1.00 63.34 75 PHE A CA 1
ATOM 583 C C . PHE A 1 75 ? -15.702 -5.453 15.411 1.00 63.34 75 PHE A C 1
ATOM 585 O O . PHE A 1 75 ? -15.123 -6.519 15.635 1.00 63.34 75 PHE A O 1
ATOM 592 N N . THR A 1 76 ? -17.007 -5.369 15.195 1.00 66.81 76 THR A N 1
ATOM 593 C CA . THR A 1 76 ? -17.839 -6.560 15.034 1.00 66.81 76 THR A CA 1
ATOM 594 C C . THR A 1 76 ? -17.459 -7.263 13.732 1.00 66.81 76 THR A C 1
ATOM 596 O O . THR A 1 76 ? -17.045 -6.609 12.772 1.00 66.81 76 THR A O 1
ATOM 599 N N . SER A 1 77 ? -17.619 -8.590 13.659 1.00 65.88 77 SER A N 1
ATOM 600 C CA . SER A 1 77 ? -17.353 -9.335 12.417 1.00 65.88 77 SER A CA 1
ATOM 601 C C . SER A 1 77 ? -18.094 -8.734 11.222 1.00 65.88 77 SER A C 1
ATOM 603 O O . SER A 1 77 ? -17.528 -8.653 10.142 1.00 65.88 77 SER A O 1
ATOM 605 N N . MET A 1 78 ? -19.307 -8.216 11.437 1.00 69.12 78 MET A N 1
ATOM 606 C CA . MET A 1 78 ? -20.098 -7.548 10.407 1.00 69.12 78 MET A CA 1
ATOM 607 C C . MET A 1 78 ? -19.431 -6.272 9.868 1.00 69.12 78 MET A C 1
ATOM 609 O O . MET A 1 78 ? -19.431 -6.074 8.660 1.00 69.12 78 MET A O 1
ATOM 613 N N . GLU A 1 79 ? -18.825 -5.433 10.717 1.00 67.38 79 GLU A N 1
ATOM 614 C CA . GLU A 1 79 ? -18.102 -4.222 10.285 1.00 67.38 79 GLU A CA 1
ATOM 615 C C . GLU A 1 79 ? -16.844 -4.572 9.475 1.00 67.38 79 GLU A C 1
ATOM 617 O O . GLU A 1 79 ? -16.560 -3.921 8.471 1.00 67.38 79 GLU A O 1
ATOM 622 N N . VAL A 1 80 ? -16.125 -5.629 9.873 1.00 70.88 80 VAL A N 1
ATOM 623 C CA . VAL A 1 80 ? -14.961 -6.134 9.125 1.00 70.88 80 VAL A CA 1
ATOM 624 C C . VAL A 1 80 ? -15.393 -6.684 7.767 1.00 70.88 80 VAL A C 1
ATOM 626 O O . VAL A 1 80 ? -14.784 -6.341 6.759 1.00 70.88 80 VAL A O 1
ATOM 629 N N . THR A 1 81 ? -16.464 -7.482 7.713 1.00 73.25 81 THR A N 1
ATOM 630 C CA . THR A 1 81 ? -17.003 -8.002 6.449 1.00 73.25 81 THR A CA 1
ATOM 631 C C . THR A 1 81 ? -17.452 -6.872 5.532 1.00 73.25 81 THR A C 1
ATOM 633 O O . THR A 1 81 ? -17.120 -6.889 4.357 1.00 73.25 81 THR A O 1
ATOM 636 N N . LEU A 1 82 ? -18.148 -5.859 6.055 1.00 74.31 82 LEU A N 1
ATOM 637 C CA . LEU A 1 82 ? -18.606 -4.713 5.264 1.00 74.31 82 LEU A CA 1
ATOM 638 C C . LEU A 1 82 ? -17.421 -3.942 4.666 1.00 74.31 82 LEU A C 1
ATOM 640 O O . LEU A 1 82 ? -17.453 -3.570 3.497 1.00 74.31 82 LEU A O 1
ATOM 644 N N . PHE A 1 83 ? -16.351 -3.757 5.439 1.00 71.12 83 PHE A N 1
ATOM 645 C CA . PHE A 1 83 ? -15.131 -3.110 4.966 1.00 71.12 83 PHE A CA 1
ATOM 646 C C . PHE A 1 83 ? -14.403 -3.933 3.894 1.00 71.12 83 PHE A C 1
ATOM 648 O O . PHE A 1 83 ? -14.072 -3.393 2.841 1.00 71.12 83 PHE A O 1
ATOM 655 N N . VAL A 1 84 ? -14.227 -5.240 4.116 1.00 77.06 84 VAL A N 1
ATOM 656 C CA . VAL A 1 84 ? -13.649 -6.153 3.115 1.00 77.06 84 VAL A CA 1
ATOM 657 C C . VAL A 1 84 ? -14.484 -6.146 1.835 1.00 77.06 84 VAL A C 1
ATOM 659 O O . VAL A 1 84 ? -13.922 -6.078 0.748 1.00 77.06 84 VAL A O 1
ATOM 662 N N . SER A 1 85 ? -15.814 -6.136 1.944 1.00 76.38 85 SER A N 1
ATOM 663 C CA . SER A 1 85 ? -16.710 -6.037 0.791 1.00 76.38 85 SER A CA 1
ATOM 664 C C . SER A 1 85 ? -16.559 -4.710 0.047 1.00 76.38 85 SER A C 1
ATOM 666 O O . SER A 1 85 ? -16.520 -4.716 -1.178 1.00 76.38 85 SER A O 1
ATOM 668 N N . ILE A 1 86 ? -16.441 -3.575 0.749 1.00 79.75 86 ILE A N 1
ATOM 669 C CA . ILE A 1 86 ? -16.210 -2.263 0.117 1.00 79.75 86 ILE A CA 1
ATOM 670 C C . ILE A 1 86 ? -14.869 -2.248 -0.616 1.00 79.75 86 ILE A C 1
ATOM 672 O O . ILE A 1 86 ? -14.817 -1.811 -1.765 1.00 79.75 86 ILE A O 1
ATOM 676 N N . ILE A 1 87 ? -13.803 -2.744 0.017 1.00 77.88 87 ILE A N 1
ATOM 677 C CA . ILE A 1 87 ? -12.486 -2.867 -0.617 1.00 77.88 87 ILE A CA 1
ATOM 678 C C . ILE A 1 87 ? -12.592 -3.733 -1.863 1.00 77.88 87 ILE A C 1
ATOM 680 O O . ILE A 1 87 ? -12.183 -3.308 -2.936 1.00 77.88 87 ILE A O 1
ATOM 684 N N . PHE A 1 88 ? -13.187 -4.917 -1.742 1.00 78.75 88 PHE A N 1
ATOM 685 C CA . PHE A 1 88 ? -13.312 -5.853 -2.849 1.00 78.75 88 PHE A CA 1
ATOM 686 C C . PHE A 1 88 ? -14.097 -5.247 -4.016 1.00 78.75 88 PHE A C 1
ATOM 688 O O . PHE A 1 88 ? -13.661 -5.335 -5.160 1.00 78.75 88 PHE A O 1
ATOM 695 N N . ILE A 1 89 ? -15.213 -4.563 -3.739 1.00 81.31 89 ILE A N 1
ATOM 696 C CA . ILE A 1 89 ? -15.979 -3.832 -4.758 1.00 81.31 89 ILE A CA 1
ATOM 697 C C . ILE A 1 89 ? -15.112 -2.744 -5.395 1.00 81.31 89 ILE A C 1
ATOM 699 O O . ILE A 1 89 ? -15.085 -2.635 -6.616 1.00 81.31 89 ILE A O 1
ATOM 703 N N . THR A 1 90 ? -14.371 -1.973 -4.599 1.00 76.88 90 THR A N 1
ATOM 704 C CA . THR A 1 90 ? -13.479 -0.916 -5.103 1.00 76.88 90 THR A CA 1
ATOM 705 C C . THR A 1 90 ? -12.392 -1.498 -6.008 1.00 76.88 90 THR A C 1
ATOM 707 O O . THR A 1 90 ? -12.161 -0.990 -7.101 1.00 76.88 90 THR A O 1
ATOM 710 N N . GLN A 1 91 ? -11.780 -2.614 -5.610 1.00 76.50 91 GLN A 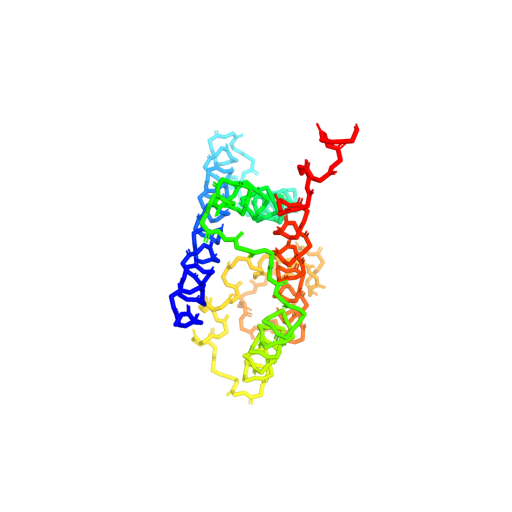N 1
ATOM 711 C CA . GLN A 1 91 ? -10.771 -3.309 -6.404 1.00 76.50 91 GLN A CA 1
ATOM 712 C C . GLN A 1 91 ? -11.352 -3.899 -7.699 1.00 76.50 91 GLN A C 1
ATOM 714 O O . GLN A 1 91 ? -10.715 -3.822 -8.749 1.00 76.50 91 GLN A O 1
ATOM 719 N N . MET A 1 92 ? -12.577 -4.434 -7.664 1.00 78.81 92 MET A N 1
ATOM 720 C CA . MET A 1 92 ? -13.276 -4.905 -8.865 1.00 78.81 92 MET A CA 1
ATOM 721 C C . MET A 1 92 ? -13.601 -3.749 -9.813 1.00 78.81 92 MET A C 1
ATOM 723 O O . MET A 1 92 ? -13.372 -3.850 -11.016 1.00 78.81 92 MET A O 1
ATOM 727 N N . VAL A 1 93 ? -14.062 -2.616 -9.284 1.00 76.69 93 VAL A N 1
ATOM 728 C CA . VAL A 1 93 ? -14.289 -1.404 -10.079 1.00 76.69 93 VAL A CA 1
ATOM 729 C C . VAL A 1 93 ? -12.995 -0.962 -10.765 1.00 76.69 93 VAL A C 1
ATOM 731 O O . VAL A 1 93 ? -13.033 -0.671 -11.958 1.00 76.69 93 VAL A O 1
ATOM 734 N N . LEU A 1 94 ? -11.850 -0.984 -10.079 1.00 73.12 94 LEU A N 1
ATOM 735 C CA . LEU A 1 94 ? -10.552 -0.645 -10.680 1.00 73.12 94 LEU A CA 1
ATOM 736 C C . LEU A 1 94 ? -10.159 -1.615 -11.806 1.00 73.12 94 LEU A C 1
ATOM 738 O O . LEU A 1 94 ? -9.807 -1.187 -12.904 1.00 73.12 94 LEU A O 1
ATOM 742 N N . LEU A 1 95 ? -10.313 -2.924 -11.588 1.00 73.62 95 LEU A N 1
ATOM 743 C CA . LEU A 1 95 ? -10.024 -3.935 -12.610 1.00 73.62 95 LEU A CA 1
ATOM 744 C C . LEU A 1 95 ? -10.856 -3.749 -13.894 1.00 73.62 95 LEU A C 1
ATOM 746 O O . LEU A 1 95 ? -10.315 -3.896 -14.996 1.00 73.62 95 LEU A O 1
ATOM 750 N N . PHE A 1 96 ? -12.147 -3.417 -13.764 1.00 77.56 96 PHE A N 1
ATOM 751 C CA . PHE A 1 96 ? -13.101 -3.436 -14.882 1.00 77.56 96 PHE A CA 1
ATOM 752 C C . PHE A 1 96 ? -13.401 -2.075 -15.525 1.00 77.56 96 PHE A C 1
ATOM 754 O O . PHE A 1 96 ? -13.755 -2.043 -16.701 1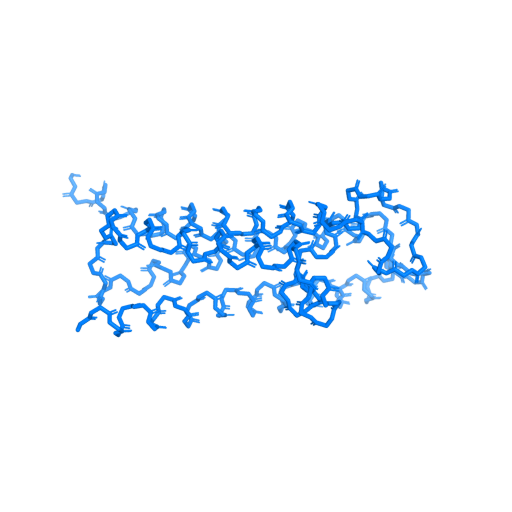.00 77.56 96 PHE A O 1
ATOM 761 N N . THR A 1 97 ? -13.268 -0.950 -14.814 1.00 71.12 97 THR A N 1
ATOM 762 C CA . THR A 1 97 ? -13.582 0.380 -15.387 1.00 71.12 97 THR A CA 1
ATOM 763 C C . THR A 1 97 ? -12.443 0.968 -16.209 1.00 71.12 97 THR A C 1
ATOM 765 O O . THR A 1 97 ? -12.683 1.721 -17.148 1.00 71.12 97 THR A O 1
ATOM 768 N N . GLY A 1 98 ? -11.203 0.598 -15.891 1.00 62.41 98 GLY A N 1
ATOM 769 C CA . GLY A 1 98 ? -10.042 0.837 -16.735 1.00 62.41 98 GLY A CA 1
ATOM 770 C C . GLY A 1 98 ? -9.608 2.286 -16.947 1.00 62.41 98 GLY A C 1
ATOM 771 O O . GLY A 1 98 ? -8.838 2.560 -17.872 1.00 62.41 98 GLY A O 1
ATOM 772 N N . TYR A 1 99 ? -10.051 3.205 -16.092 1.00 75.31 99 TYR A N 1
ATOM 773 C CA . TYR A 1 99 ? -9.571 4.581 -16.094 1.00 75.31 99 TYR A CA 1
ATOM 774 C C . TYR A 1 99 ? -8.230 4.682 -15.365 1.00 75.31 99 TYR A C 1
ATOM 776 O O . TYR A 1 99 ? -8.170 4.659 -14.138 1.00 75.31 99 TYR A O 1
ATOM 784 N N . TRP A 1 100 ? -7.158 4.897 -16.129 1.00 69.25 100 TRP A N 1
ATOM 785 C CA . TRP A 1 100 ? -5.797 5.026 -15.594 1.00 69.25 100 TRP A CA 1
ATOM 786 C C . TRP A 1 100 ? -5.647 6.109 -14.513 1.00 69.25 100 TRP A C 1
ATOM 788 O O . TRP A 1 100 ? -4.822 5.991 -13.613 1.00 69.25 100 TRP A O 1
ATOM 798 N N . SER A 1 101 ? -6.442 7.178 -14.583 1.00 70.56 101 SER A N 1
ATOM 799 C CA . SER A 1 101 ? -6.452 8.234 -13.566 1.00 70.56 101 SER A CA 1
ATOM 800 C C . SER A 1 101 ? -6.916 7.732 -12.197 1.00 70.56 101 SER A C 1
ATOM 802 O O . SER A 1 101 ? -6.377 8.174 -11.186 1.00 70.56 101 SER A O 1
ATOM 804 N N . LEU A 1 102 ? -7.879 6.806 -12.162 1.00 65.00 102 LEU A N 1
ATOM 805 C CA . LEU A 1 102 ? -8.328 6.152 -10.934 1.00 65.00 102 LEU A CA 1
ATOM 806 C C . LEU A 1 102 ? -7.281 5.138 -10.469 1.00 65.00 102 LEU A C 1
ATOM 808 O O . LEU A 1 102 ? -6.874 5.188 -9.311 1.00 65.00 102 LEU A O 1
ATOM 812 N N . ASP A 1 103 ? -6.769 4.308 -11.380 1.00 67.31 103 ASP A N 1
ATOM 813 C CA . ASP A 1 103 ? -5.729 3.318 -11.073 1.00 67.31 103 ASP A CA 1
ATOM 814 C C . ASP A 1 103 ? -4.493 3.975 -10.437 1.00 67.31 103 ASP A C 1
ATOM 816 O O . ASP A 1 103 ? -3.986 3.497 -9.426 1.00 67.31 103 ASP A O 1
ATOM 820 N N . TRP A 1 104 ? -4.054 5.124 -10.961 1.00 68.88 104 TRP A N 1
ATOM 821 C CA . TRP A 1 104 ? -2.931 5.885 -10.411 1.00 68.88 104 TRP A CA 1
ATOM 822 C C . TRP A 1 104 ? -3.200 6.424 -9.003 1.00 68.88 104 TRP A C 1
ATOM 824 O O . TRP A 1 104 ? -2.310 6.421 -8.154 1.00 68.88 104 TRP A O 1
ATOM 834 N N . TRP A 1 105 ? -4.420 6.903 -8.746 1.00 65.44 105 TRP A N 1
ATOM 835 C CA . TRP A 1 105 ? -4.774 7.507 -7.461 1.00 65.44 105 TRP A CA 1
ATOM 836 C C . TRP A 1 105 ? -4.832 6.464 -6.344 1.00 65.44 105 TRP A C 1
ATOM 838 O O . TRP A 1 105 ? -4.348 6.718 -5.243 1.00 65.44 105 TRP A O 1
ATOM 848 N N . PHE A 1 106 ? -5.369 5.280 -6.649 1.00 63.91 106 PHE A N 1
ATOM 849 C CA . PHE A 1 106 ? -5.474 4.181 -5.692 1.00 63.91 106 PHE A CA 1
ATOM 850 C C . PHE A 1 106 ? -4.167 3.398 -5.551 1.00 63.91 106 PHE A C 1
ATOM 852 O O . PHE A 1 106 ? -3.768 3.088 -4.436 1.00 63.91 106 PHE A O 1
ATOM 859 N N . ALA A 1 107 ? -3.453 3.120 -6.644 1.00 64.50 107 ALA A N 1
ATOM 860 C CA . ALA A 1 107 ? -2.259 2.279 -6.604 1.00 64.50 107 ALA A CA 1
ATOM 861 C C . ALA A 1 107 ? -0.966 3.026 -6.247 1.00 64.50 107 ALA A C 1
ATOM 863 O O . ALA A 1 107 ? 0.083 2.397 -6.225 1.00 64.50 107 ALA A O 1
ATOM 864 N N . ASN A 1 108 ? -0.993 4.332 -5.960 1.00 68.44 108 ASN A N 1
ATOM 865 C CA . ASN A 1 108 ? 0.211 5.171 -5.845 1.00 68.44 108 ASN A CA 1
ATOM 866 C C . ASN A 1 108 ? 1.281 4.626 -4.863 1.00 68.44 108 ASN A C 1
ATOM 868 O O . ASN A 1 108 ? 2.477 4.786 -5.094 1.00 68.44 108 ASN A O 1
ATOM 872 N N . GLY A 1 109 ? 0.873 3.938 -3.789 1.00 68.62 109 GLY A N 1
ATOM 873 C CA . GLY A 1 109 ? 1.793 3.262 -2.861 1.00 68.62 109 GLY A CA 1
ATOM 874 C C . GLY A 1 109 ? 2.249 1.869 -3.317 1.00 68.62 109 GLY A C 1
ATOM 875 O O . GLY A 1 109 ? 3.417 1.505 -3.177 1.00 68.62 109 GLY A O 1
ATOM 876 N N . SER A 1 110 ? 1.342 1.120 -3.937 1.00 83.19 110 SER A N 1
ATOM 877 C CA . SER A 1 110 ? 1.530 -0.262 -4.393 1.00 83.19 110 SER A CA 1
ATOM 878 C C . SER A 1 110 ? 2.103 -0.383 -5.822 1.00 83.19 110 SER A C 1
ATOM 880 O O . SER A 1 110 ? 2.473 -1.472 -6.266 1.00 83.19 110 SER A O 1
ATOM 882 N N . LEU A 1 111 ? 2.242 0.735 -6.543 1.00 85.38 111 LEU A N 1
ATOM 883 C CA . LEU A 1 111 ? 2.699 0.814 -7.936 1.00 85.38 111 LEU A CA 1
ATOM 884 C C . LEU A 1 111 ? 4.126 0.279 -8.111 1.00 85.38 111 LEU A C 1
ATOM 886 O O . LEU A 1 111 ? 4.423 -0.420 -9.077 1.00 85.38 111 LEU A O 1
ATOM 890 N N . SER A 1 112 ? 5.004 0.572 -7.147 1.00 84.69 112 SER A N 1
ATOM 891 C CA . SER A 1 112 ? 6.389 0.088 -7.147 1.00 84.69 112 SER A CA 1
ATOM 892 C C . SER A 1 112 ? 6.454 -1.436 -7.061 1.00 84.69 112 SER A C 1
ATOM 894 O O . SER A 1 112 ? 7.273 -2.051 -7.743 1.00 84.69 112 SER A O 1
ATOM 896 N N . LEU A 1 113 ? 5.566 -2.053 -6.271 1.00 87.69 113 LEU A N 1
ATOM 897 C CA . LEU A 1 113 ? 5.464 -3.508 -6.190 1.00 87.69 113 LEU A CA 1
ATOM 898 C C . LEU A 1 113 ? 4.909 -4.088 -7.491 1.00 87.69 113 LEU A C 1
ATOM 900 O O . LEU A 1 113 ? 5.474 -5.043 -8.012 1.00 87.69 113 LEU A O 1
ATOM 904 N N . ALA A 1 114 ? 3.846 -3.498 -8.039 1.00 87.44 114 ALA A N 1
ATOM 905 C CA . ALA A 1 114 ? 3.251 -3.956 -9.292 1.00 87.44 114 ALA A CA 1
ATOM 906 C C . ALA A 1 114 ? 4.252 -3.902 -10.459 1.00 87.44 114 ALA A C 1
ATOM 908 O O . ALA A 1 114 ? 4.357 -4.857 -11.225 1.00 87.44 114 ALA A O 1
ATOM 909 N N . ASN A 1 115 ? 5.041 -2.826 -10.544 1.00 87.25 115 ASN A N 1
ATOM 910 C CA . ASN A 1 115 ? 6.116 -2.699 -11.524 1.00 87.25 115 ASN A CA 1
ATOM 911 C C . ASN A 1 115 ? 7.166 -3.796 -11.334 1.00 87.25 115 ASN A C 1
ATOM 913 O O . ASN A 1 115 ? 7.486 -4.512 -12.275 1.00 87.25 115 ASN A O 1
ATOM 917 N N . TYR A 1 116 ? 7.644 -3.985 -10.101 1.00 88.00 116 TYR A N 1
ATOM 918 C CA . TYR A 1 116 ? 8.642 -5.009 -9.805 1.00 88.00 116 TYR A CA 1
ATOM 919 C C . TYR A 1 116 ? 8.152 -6.426 -10.139 1.00 88.00 116 TYR A C 1
ATOM 921 O O . TYR A 1 116 ? 8.910 -7.216 -10.694 1.00 88.00 116 TYR A O 1
ATOM 929 N N . LEU A 1 117 ? 6.888 -6.747 -9.845 1.00 89.56 117 LEU A N 1
ATOM 930 C CA . LEU A 1 117 ? 6.293 -8.047 -10.166 1.00 89.56 117 LEU A CA 1
ATOM 931 C C . LEU A 1 117 ? 6.148 -8.279 -11.675 1.00 89.56 117 LEU A C 1
ATOM 933 O O . LEU A 1 117 ? 6.271 -9.417 -12.121 1.00 89.56 117 LEU A O 1
ATOM 937 N N . TYR A 1 118 ? 5.875 -7.225 -12.445 1.00 88.81 118 TYR A N 1
ATOM 938 C CA . TYR A 1 118 ? 5.706 -7.323 -13.892 1.00 88.81 118 TYR A CA 1
ATOM 939 C C . TYR A 1 118 ? 7.047 -7.382 -14.635 1.00 88.81 118 TYR A C 1
ATOM 941 O O . TYR A 1 118 ? 7.237 -8.236 -15.495 1.00 88.81 118 TYR A O 1
ATOM 949 N N . THR A 1 119 ? 7.995 -6.507 -14.293 1.00 87.00 119 THR A N 1
ATOM 950 C CA . THR A 1 119 ? 9.271 -6.377 -15.020 1.00 87.00 119 THR A CA 1
ATOM 951 C C . THR A 1 119 ? 10.428 -7.147 -14.398 1.00 87.00 119 THR A C 1
ATOM 953 O O . THR A 1 119 ? 11.524 -7.153 -14.955 1.00 87.00 119 THR A O 1
ATOM 956 N N . GLY A 1 120 ? 10.245 -7.732 -13.211 1.00 82.31 120 GLY A N 1
ATOM 957 C CA . GLY A 1 120 ? 11.345 -8.303 -12.429 1.00 82.31 120 GLY A CA 1
ATOM 958 C C . GLY A 1 120 ? 12.351 -7.254 -11.939 1.00 82.31 120 GLY A C 1
ATOM 959 O O . GLY A 1 120 ? 13.504 -7.584 -11.673 1.00 82.31 120 GLY A O 1
ATOM 960 N N . GLY A 1 121 ? 11.947 -5.980 -11.861 1.00 76.88 121 GLY A N 1
ATOM 961 C CA . GLY A 1 121 ? 12.840 -4.860 -11.548 1.00 76.88 121 GLY A CA 1
ATOM 962 C C . GLY A 1 121 ? 13.550 -4.259 -12.764 1.00 76.88 121 GLY A C 1
ATOM 963 O O . GLY A 1 121 ? 14.468 -3.457 -12.591 1.00 76.88 121 GLY A O 1
ATOM 964 N N . GLY A 1 122 ? 13.135 -4.635 -13.976 1.00 77.06 122 GLY A N 1
ATOM 965 C CA . GLY A 1 122 ? 13.546 -3.994 -15.221 1.00 77.06 122 GLY A CA 1
ATOM 966 C C . GLY A 1 122 ? 12.931 -2.605 -15.420 1.00 77.06 122 GLY A C 1
ATOM 967 O O . GLY A 1 122 ? 12.000 -2.193 -14.722 1.00 77.06 122 GLY A O 1
ATOM 968 N N . TYR A 1 123 ? 13.467 -1.881 -16.403 1.00 78.19 123 TYR A N 1
ATOM 969 C CA . TYR A 1 123 ? 12.938 -0.584 -16.811 1.00 78.19 123 TYR A CA 1
ATOM 970 C C . TYR A 1 123 ? 11.584 -0.743 -17.511 1.00 78.19 123 TYR A C 1
ATOM 972 O O . TYR A 1 123 ? 11.399 -1.650 -18.321 1.00 78.19 123 TYR A O 1
ATOM 980 N N . LEU A 1 124 ? 10.664 0.170 -17.211 1.00 79.88 124 LEU A N 1
ATOM 981 C CA . LEU A 1 124 ? 9.367 0.270 -17.861 1.00 79.88 124 LEU A CA 1
ATOM 982 C C . LEU A 1 124 ? 9.191 1.702 -18.367 1.00 79.88 124 LEU A C 1
ATOM 984 O O . LEU A 1 124 ? 9.390 2.650 -17.605 1.00 79.88 124 LEU A O 1
ATOM 988 N N . GLU A 1 125 ? 8.826 1.853 -19.637 1.00 76.69 125 GLU A N 1
ATOM 989 C CA . GLU A 1 125 ? 8.660 3.167 -20.265 1.00 76.69 125 GLU A CA 1
ATOM 990 C C . GLU A 1 125 ? 7.387 3.866 -19.769 1.00 76.69 125 GLU A C 1
ATOM 992 O O . GLU A 1 125 ? 7.401 5.062 -19.467 1.00 76.69 125 GLU A O 1
ATOM 997 N N . SER A 1 126 ? 6.299 3.109 -19.589 1.00 80.12 126 SER A N 1
ATOM 998 C CA . SER A 1 126 ? 5.062 3.616 -19.007 1.00 80.12 126 SER A CA 1
ATOM 999 C C . SER A 1 126 ? 4.465 2.657 -17.989 1.00 80.12 126 SER A C 1
ATOM 1001 O O . SER A 1 126 ? 4.198 1.499 -18.283 1.00 80.12 126 SER A O 1
ATOM 1003 N N . PHE A 1 127 ? 4.119 3.166 -16.803 1.00 77.06 127 PHE A N 1
ATOM 1004 C CA . PHE A 1 127 ? 3.343 2.402 -15.817 1.00 77.06 127 PHE A CA 1
ATOM 1005 C C . PHE A 1 127 ? 1.982 1.936 -16.359 1.00 77.06 127 PHE A C 1
ATOM 1007 O O . PHE A 1 127 ? 1.436 0.966 -15.844 1.00 77.06 127 PHE A O 1
ATOM 1014 N N . ARG A 1 128 ? 1.468 2.580 -17.420 1.00 78.62 128 ARG A N 1
ATOM 1015 C CA . ARG A 1 128 ? 0.245 2.167 -18.130 1.00 78.62 128 ARG A CA 1
ATOM 1016 C C . ARG A 1 128 ? 0.341 0.770 -18.732 1.00 78.62 128 ARG A C 1
ATOM 1018 O O . ARG A 1 128 ? -0.690 0.139 -18.936 1.00 78.62 128 ARG A O 1
ATOM 1025 N N . ASP A 1 129 ? 1.558 0.307 -18.994 1.00 82.38 129 ASP A N 1
ATOM 1026 C CA . ASP A 1 129 ? 1.810 -0.988 -19.616 1.00 82.38 129 ASP A CA 1
ATOM 1027 C C . ASP A 1 129 ? 1.746 -2.134 -18.601 1.00 82.38 129 ASP A C 1
ATOM 1029 O O . ASP A 1 129 ? 1.731 -3.301 -18.988 1.00 82.38 129 ASP A O 1
ATOM 1033 N N . ILE A 1 130 ? 1.686 -1.822 -17.299 1.00 83.69 130 ILE A N 1
ATOM 1034 C CA . ILE A 1 130 ? 1.520 -2.825 -16.248 1.00 83.69 130 ILE A CA 1
ATOM 1035 C C . ILE A 1 130 ? 0.097 -3.389 -16.330 1.00 83.69 130 ILE A C 1
ATOM 1037 O O . ILE A 1 130 ? -0.873 -2.641 -16.159 1.00 83.69 130 ILE A O 1
ATOM 1041 N N . PRO A 1 131 ? -0.068 -4.712 -16.507 1.00 85.38 131 PRO A N 1
ATOM 1042 C CA . PRO A 1 131 ? -1.384 -5.327 -16.462 1.00 85.38 131 PRO A CA 1
ATOM 1043 C C . PRO A 1 131 ? -2.064 -5.078 -15.110 1.00 85.38 131 PRO A C 1
ATOM 1045 O O . PRO A 1 131 ? -1.458 -5.244 -14.048 1.00 85.38 131 PRO A O 1
ATOM 1048 N N . ARG A 1 132 ? -3.357 -4.734 -15.133 1.00 81.88 132 ARG A N 1
ATOM 1049 C CA . ARG A 1 132 ? -4.120 -4.372 -13.920 1.00 81.88 132 ARG A CA 1
ATOM 1050 C C . ARG A 1 132 ? -4.152 -5.467 -12.851 1.00 81.88 132 ARG A C 1
ATOM 1052 O O . ARG A 1 132 ? -4.317 -5.160 -11.675 1.00 81.88 132 ARG A O 1
ATOM 1059 N N . SER A 1 133 ? -3.950 -6.728 -13.231 1.00 84.00 133 SER A N 1
ATOM 1060 C CA . SER A 1 133 ? -3.802 -7.842 -12.289 1.00 84.00 133 SER A CA 1
ATOM 1061 C C . SER A 1 133 ? -2.647 -7.633 -11.302 1.00 84.00 133 SER A C 1
ATOM 1063 O O . SER A 1 133 ? -2.791 -7.956 -10.127 1.00 84.00 133 SER A O 1
ATOM 1065 N N . TYR A 1 134 ? -1.525 -7.049 -11.731 1.00 86.06 134 TYR A N 1
ATOM 1066 C CA . TYR A 1 134 ? -0.390 -6.765 -10.847 1.00 86.06 134 TYR A CA 1
ATOM 1067 C C . TYR A 1 134 ? -0.674 -5.601 -9.896 1.00 86.06 134 TYR A C 1
ATOM 1069 O O . TYR A 1 134 ? -0.280 -5.649 -8.731 1.00 86.06 134 TYR A O 1
ATOM 1077 N N . LEU A 1 135 ? -1.408 -4.585 -10.364 1.00 82.75 135 LEU A N 1
ATOM 1078 C CA . LEU A 1 135 ? -1.890 -3.490 -9.515 1.00 82.75 135 LEU A CA 1
ATOM 1079 C C . LEU A 1 135 ? -2.852 -4.014 -8.442 1.00 82.75 135 LEU A C 1
ATOM 1081 O O . LEU A 1 135 ? -2.728 -3.653 -7.273 1.00 82.75 135 LEU A O 1
ATOM 1085 N N . PHE A 1 136 ? -3.748 -4.928 -8.823 1.00 83.25 136 PHE A N 1
ATOM 1086 C CA . PHE A 1 136 ? -4.661 -5.601 -7.902 1.00 83.25 136 PHE A CA 1
ATOM 1087 C C . PHE A 1 136 ? -3.917 -6.376 -6.810 1.00 83.25 136 PHE A C 1
ATOM 1089 O O . PHE A 1 136 ? -4.266 -6.257 -5.640 1.00 83.25 136 PHE A O 1
ATOM 1096 N N . ILE A 1 137 ? -2.864 -7.122 -7.161 1.00 86.75 137 ILE A N 1
ATOM 1097 C CA . ILE A 1 137 ? -2.050 -7.853 -6.177 1.00 86.75 137 ILE A CA 1
ATOM 1098 C C . ILE A 1 137 ? -1.426 -6.891 -5.159 1.00 86.75 137 ILE A C 1
ATOM 1100 O O . ILE A 1 137 ? -1.465 -7.165 -3.959 1.00 86.75 137 ILE A O 1
ATOM 1104 N N . GLY A 1 138 ? -0.872 -5.765 -5.619 1.00 87.00 138 GLY A N 1
ATOM 1105 C CA . GLY A 1 138 ? -0.252 -4.786 -4.727 1.00 87.00 138 GLY A CA 1
ATOM 1106 C C . GLY A 1 138 ? -1.246 -4.159 -3.747 1.00 87.00 138 GLY A C 1
ATOM 1107 O O . GLY A 1 138 ? -0.986 -4.142 -2.543 1.00 87.00 138 GLY A O 1
ATOM 1108 N N . LEU A 1 139 ? -2.407 -3.739 -4.255 1.00 85.75 139 LEU A N 1
ATOM 1109 C CA . LEU A 1 139 ? -3.502 -3.197 -3.445 1.00 85.75 139 LEU A CA 1
ATOM 1110 C C . LEU A 1 139 ? -4.051 -4.228 -2.452 1.00 85.75 139 LEU A C 1
ATOM 1112 O O . LEU A 1 139 ? -4.220 -3.930 -1.273 1.00 85.75 139 LEU A O 1
ATOM 1116 N N . ALA A 1 140 ? -4.258 -5.471 -2.888 1.00 85.81 140 ALA A N 1
ATOM 1117 C CA . ALA A 1 140 ? -4.721 -6.539 -2.010 1.00 85.81 140 ALA A CA 1
ATOM 1118 C C . ALA A 1 140 ? -3.741 -6.800 -0.857 1.00 85.81 140 ALA A C 1
ATOM 1120 O O . ALA A 1 140 ? -4.167 -7.009 0.278 1.00 85.81 140 ALA A O 1
ATOM 1121 N N . LEU A 1 141 ? -2.431 -6.751 -1.120 1.00 89.06 141 LEU A N 1
ATOM 1122 C CA . LEU A 1 141 ? -1.415 -6.901 -0.081 1.00 89.06 141 LEU A CA 1
ATOM 1123 C C . LEU A 1 141 ? -1.459 -5.745 0.931 1.00 89.06 141 LEU A C 1
ATOM 1125 O O . LEU A 1 141 ? -1.359 -5.976 2.136 1.00 89.06 141 LEU A O 1
ATOM 1129 N N . GLU A 1 142 ? -1.639 -4.514 0.453 1.00 88.94 142 GLU A N 1
ATOM 1130 C CA . GLU A 1 142 ? -1.770 -3.312 1.284 1.00 88.94 142 GLU A CA 1
ATOM 1131 C C . GLU A 1 142 ? -2.979 -3.416 2.222 1.00 88.94 142 GLU A C 1
ATOM 1133 O O . GLU A 1 142 ? -2.850 -3.242 3.438 1.00 88.94 142 GLU A O 1
ATOM 1138 N N . ASP A 1 143 ? -4.128 -3.815 1.679 1.00 85.94 143 ASP A N 1
ATOM 1139 C CA . ASP A 1 143 ? -5.363 -4.002 2.436 1.00 85.94 143 ASP A CA 1
ATOM 1140 C C . ASP A 1 143 ? -5.238 -5.122 3.480 1.00 85.94 143 ASP A C 1
ATOM 1142 O O . ASP A 1 143 ? -5.684 -4.970 4.623 1.00 85.94 143 ASP A O 1
ATOM 1146 N N . ILE A 1 144 ? -4.567 -6.227 3.136 1.00 87.81 144 ILE A N 1
ATOM 1147 C CA . ILE A 1 144 ? -4.246 -7.307 4.080 1.00 87.81 144 ILE A CA 1
ATOM 1148 C C . ILE A 1 144 ? -3.360 -6.787 5.218 1.00 87.81 144 ILE A C 1
ATOM 1150 O O . ILE A 1 144 ? -3.646 -7.073 6.385 1.00 87.81 144 ILE A O 1
ATOM 1154 N N . CYS A 1 145 ? -2.316 -6.006 4.918 1.00 89.56 145 CYS A N 1
ATOM 1155 C CA . CYS A 1 145 ? -1.462 -5.395 5.938 1.00 89.56 145 CYS A CA 1
ATOM 1156 C C . CYS A 1 145 ? -2.288 -4.525 6.893 1.00 89.56 145 CYS A C 1
ATOM 1158 O O . CYS A 1 145 ? -2.208 -4.694 8.113 1.00 89.56 145 CYS A O 1
ATOM 1160 N N . VAL A 1 146 ? -3.137 -3.642 6.367 1.00 87.19 146 VAL A N 1
ATOM 1161 C CA . VAL A 1 146 ? -4.004 -2.801 7.200 1.00 87.19 146 VAL A CA 1
ATOM 1162 C C . VAL A 1 146 ? -4.916 -3.652 8.083 1.00 87.19 146 VAL A C 1
ATOM 1164 O O . VAL A 1 146 ? -4.998 -3.426 9.294 1.00 87.19 146 VAL A O 1
ATOM 1167 N N . LEU A 1 147 ? -5.588 -4.652 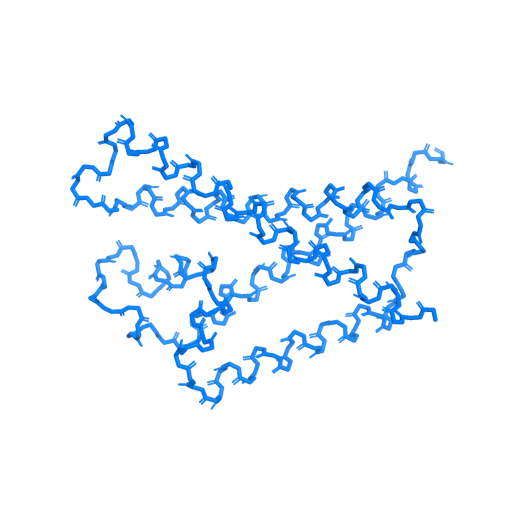7.514 1.00 86.50 147 LEU A N 1
ATOM 1168 C CA . LEU A 1 147 ? -6.530 -5.511 8.231 1.00 86.50 147 LEU A CA 1
ATOM 1169 C C 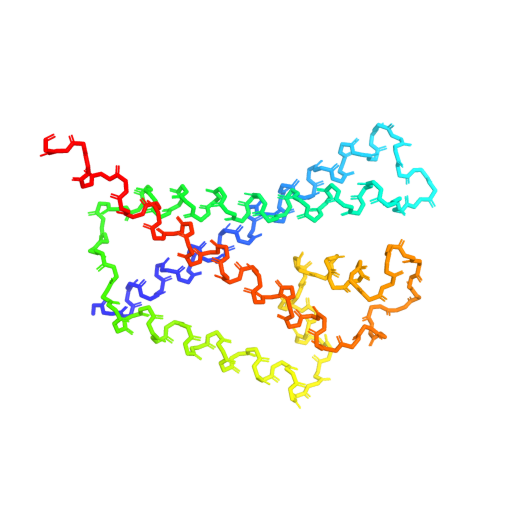. LEU A 1 147 ? -5.862 -6.311 9.352 1.00 86.50 147 LEU A C 1
ATOM 1171 O O . LEU A 1 147 ? -6.325 -6.286 10.493 1.00 86.50 147 LEU A O 1
ATOM 1175 N N . VAL A 1 148 ? -4.763 -7.002 9.056 1.00 87.88 148 VAL A N 1
ATOM 1176 C CA . VAL A 1 148 ? -4.082 -7.862 10.031 1.00 87.88 148 VAL A CA 1
ATOM 1177 C C . VAL A 1 148 ? -3.484 -7.022 11.158 1.00 87.88 148 VAL A C 1
ATOM 1179 O O . VAL A 1 148 ? -3.723 -7.296 12.338 1.00 87.88 148 VAL A O 1
ATOM 1182 N N . PHE A 1 149 ? -2.748 -5.959 10.825 1.00 88.69 149 PHE A N 1
ATOM 1183 C CA . PHE A 1 149 ? -2.054 -5.159 11.833 1.00 88.69 149 PHE A CA 1
ATOM 1184 C C . PHE A 1 149 ? -2.994 -4.264 12.644 1.00 88.69 149 PHE A C 1
ATOM 1186 O O . PHE A 1 149 ? -2.757 -4.078 13.841 1.00 88.69 149 PHE A O 1
ATOM 1193 N N . SER A 1 150 ? -4.099 -3.781 12.065 1.00 85.31 150 SER A N 1
ATOM 1194 C CA . SER A 1 150 ? -5.140 -3.091 12.841 1.00 85.31 150 SER A CA 1
ATOM 1195 C C . SER A 1 150 ? -5.787 -4.024 13.872 1.00 85.31 150 SER A C 1
ATOM 1197 O O . SER A 1 150 ? -5.933 -3.643 15.036 1.00 85.31 150 SER A O 1
ATOM 1199 N N . GLN A 1 151 ? -6.091 -5.277 13.507 1.00 82.62 151 GLN A N 1
ATOM 1200 C CA . GLN A 1 151 ? -6.622 -6.271 14.445 1.00 82.62 151 GLN A CA 1
ATOM 1201 C C . GLN A 1 151 ? -5.625 -6.618 15.557 1.00 82.62 151 GLN A C 1
ATOM 1203 O O . GLN A 1 151 ? -6.010 -6.681 16.728 1.00 82.62 151 GLN A O 1
ATOM 1208 N N . LEU A 1 152 ? -4.342 -6.803 15.229 1.00 84.50 152 LEU A N 1
ATOM 1209 C CA . LEU A 1 152 ? -3.289 -7.014 16.230 1.00 84.50 152 LEU A CA 1
ATOM 1210 C C . LEU A 1 152 ? -3.181 -5.820 17.189 1.00 84.50 152 LEU A C 1
ATOM 1212 O O . LEU A 1 152 ? -3.169 -6.002 18.413 1.00 84.50 152 LEU A O 1
ATOM 1216 N N . GLY A 1 153 ? -3.196 -4.602 16.638 1.00 81.06 153 GLY A N 1
ATOM 1217 C CA . GLY A 1 153 ? -3.204 -3.347 17.387 1.00 81.06 153 GLY A CA 1
ATOM 1218 C C . GLY A 1 153 ? -4.391 -3.239 18.344 1.00 81.06 153 GLY A C 1
ATOM 1219 O O . GLY A 1 153 ? -4.226 -2.745 19.457 1.00 81.06 153 GLY A O 1
ATOM 1220 N N . LEU A 1 154 ? -5.555 -3.781 17.967 1.00 79.38 154 LEU A N 1
ATOM 1221 C CA . LEU A 1 154 ? -6.763 -3.847 18.797 1.00 79.38 154 LEU A CA 1
ATOM 1222 C C . LEU A 1 154 ? -6.777 -4.998 19.816 1.00 79.38 154 LEU A C 1
ATOM 1224 O O . LEU A 1 154 ? -7.385 -4.822 20.875 1.00 79.38 154 LEU A O 1
ATOM 1228 N N . ARG A 1 155 ? -6.054 -6.114 19.612 1.00 73.19 155 ARG A N 1
ATOM 1229 C CA . ARG A 1 155 ? -6.065 -7.312 20.497 1.00 73.19 155 ARG A CA 1
ATOM 1230 C C . ARG A 1 155 ? -5.030 -7.346 21.633 1.00 73.19 155 ARG A C 1
ATOM 1232 O O . ARG A 1 155 ? -5.346 -7.800 22.720 1.00 73.19 155 ARG A O 1
ATOM 1239 N N . GLN A 1 156 ? -3.826 -6.805 21.461 1.00 67.31 156 GLN A N 1
ATOM 1240 C CA . GLN A 1 156 ? -2.709 -6.865 22.434 1.00 67.31 156 GLN A CA 1
ATOM 1241 C C . GLN A 1 156 ? -2.900 -6.336 23.899 1.00 67.31 156 GLN A C 1
ATOM 1243 O O . GLN A 1 156 ? -1.910 -6.207 24.608 1.00 67.31 156 GLN A O 1
ATOM 1248 N N . ARG A 1 157 ? -4.104 -5.989 24.391 1.00 48.19 157 ARG A N 1
ATOM 1249 C CA . ARG A 1 157 ? -4.351 -5.684 25.827 1.00 48.19 157 ARG A CA 1
ATOM 1250 C C . ARG A 1 157 ? -5.153 -6.779 26.539 1.00 48.19 157 ARG A C 1
ATOM 1252 O O . ARG A 1 157 ? -5.054 -6.881 27.755 1.00 48.19 157 ARG A O 1
ATOM 1259 N N . THR A 1 158 ? -5.877 -7.640 25.817 1.00 49.81 158 THR A N 1
ATOM 1260 C CA . THR A 1 158 ? -6.650 -8.727 26.444 1.00 49.81 158 THR A CA 1
ATOM 1261 C C . THR A 1 158 ? -5.762 -9.782 27.117 1.00 49.81 158 THR A C 1
ATOM 1263 O O . THR A 1 158 ? -6.257 -10.536 27.943 1.00 49.81 158 THR A O 1
ATOM 1266 N N . SER A 1 159 ? -4.461 -9.825 26.802 1.00 45.50 159 SER A N 1
ATOM 1267 C CA . SER A 1 159 ? -3.493 -10.769 27.382 1.00 45.50 159 SER A CA 1
ATOM 1268 C C . SER A 1 159 ? -2.670 -10.220 28.554 1.00 45.50 159 SER A C 1
ATOM 1270 O O . SER A 1 159 ? -1.917 -10.979 29.141 1.00 45.50 159 SER A O 1
ATOM 1272 N N . LEU A 1 160 ? -2.771 -8.925 28.882 1.00 47.47 160 LEU A N 1
ATOM 1273 C CA . LEU A 1 160 ? -2.030 -8.292 29.994 1.00 47.47 160 LEU A CA 1
ATOM 1274 C C . LEU A 1 160 ? -2.925 -7.989 31.211 1.00 47.47 160 LEU A C 1
ATOM 1276 O O . LEU A 1 160 ? -2.493 -7.326 32.147 1.00 47.47 160 LEU A O 1
ATOM 1280 N N . GLN A 1 161 ? -4.184 -8.432 31.177 1.00 43.78 161 GLN A N 1
ATOM 1281 C CA . GLN A 1 161 ? -5.141 -8.335 32.288 1.00 43.78 161 GLN A CA 1
ATOM 1282 C C . GLN A 1 161 ? -5.660 -9.711 32.746 1.00 43.78 161 GLN A C 1
ATOM 1284 O O . GLN A 1 161 ? -6.689 -9.776 33.415 1.00 43.78 161 GLN A O 1
ATOM 1289 N N . LYS A 1 162 ? -4.976 -10.798 32.370 1.00 41.47 162 LYS A N 1
ATOM 1290 C CA . LYS A 1 162 ? -5.150 -12.121 32.977 1.00 41.47 162 LYS A CA 1
ATOM 1291 C C . LYS A 1 162 ? -3.920 -12.456 33.798 1.00 41.47 162 LYS A C 1
ATOM 1293 O O . LYS A 1 162 ? -2.818 -12.144 33.296 1.00 41.47 162 LYS A O 1
#

Sequence (162 aa):
MMIKKTGSFLMRYILILFIAGLATGLLSLILKVSRVTVQGPTTFSTLSGIITYYMAVSMASFFLFKMGRREQHPFTSMEVTLFVSIIFITQMVLLFTGYWSLDWWFANGSLSLANYLYTGGGYLESFRDIPRSYLFIGLALEDICVLVFSQLGLRQRTSLQK

Secondary structure (DSSP, 8-state):
-HHHHHHHHHHHHHHHHHHHHHHHHHHHHHHHHTTTTTTS--HHHHHHHHHHHHHHHHHHHHHHHHHGGGS-PPPPHHHHHHHHHHHHHHHHHHHHH--HHHHHHHHTTTHHHHHHHHHTT---S-GGGS-HHHHHHHHHHHHHHHHHHHHHHHHTTTTS--

pLDDT: mean 79.48, std 11.29, range [41.47, 93.88]

Foldseek 3Di:
DVVVVVVLLVVLLVVLQVQLVVQLVVLVVVCVVVVVQVPHDAPVNLVVSLVSSLVSSLVSLLVSLLVCQVPDDPDDPVNVVVVVVVLVVLLVCCLPVVDVVSLCVQLVSLLSQLCCVQQVRDDDPDSSPRRSVSSSVSNVSSVVSNVVSSNVSNPVPVVVVD